Protein AF-A0A935JV29-F1 (afdb_monomer)

Foldseek 3Di:
DPLVVLLVVQLVQQLVVLVVLLVLCVVPVVVSCLVQLADPVVSVVSVPDDPVNSSVRSSDSDRPHDDPDDPVLVVVVVVPPPDDPVVNVVVVSVVSVPDPRDDDD

Nearest PDB structures (foldseek):
  8j56-assembly1_B  TM=8.751E-01  e=5.299E-08  Cupriavidus necator
  8j56-assembly1_E  TM=8.722E-01  e=2.563E-07  Cupriavidus necator
  8j56-assembly1_D  TM=9.661E-01  e=1.179E-05  Cupriavidus necator
  2avu-assembly1_D  TM=8.498E-01  e=3.416E-06  Escherichia coli
  1g8e-assembly1_A  TM=7.313E-01  e=9.898E-07  Escherichia coli

Sequence (105 aa):
METAQLIEEIRDINLSYMLLAQQLLREDKISAMYRLGINEDVANIIEKLSSSQLLRMADTNILLCRFRFDNNLIAEMLSNHNKDRALSQSHASIIISSLPAETIT

pLDDT: mean 81.86, std 16.45, range [45.53, 96.94]

Mean predicted aligned error: 11.46 Å

Solvent-accessible surface area (backbone atoms only — not comparable to full-atom values): 6269 Å² total; per-residue (Å²): 132,56,73,68,57,53,41,51,53,36,21,53,50,29,39,54,50,53,53,49,52,34,52,38,39,73,75,39,48,71,63,27,29,63,75,72,63,48,50,70,69,57,48,59,50,55,62,69,56,49,74,71,53,46,52,59,63,12,69,35,87,60,73,79,75,73,84,85,68,50,74,68,56,52,51,50,61,64,70,45,75,85,61,60,72,71,57,55,54,52,51,52,57,52,52,66,71,66,54,77,77,78,75,87,126

Radius of gyration: 16.28 Å; Cα contacts (8 Å, |Δi|>4): 65; chains: 1; bounding box: 36×36×35 Å

Structure (mmCIF, N/CA/C/O backbone):
data_AF-A0A935JV29-F1
#
_entry.id   AF-A0A935JV29-F1
#
loop_
_atom_site.group_PDB
_atom_site.id
_atom_site.type_symbol
_atom_site.label_atom_id
_atom_site.label_alt_id
_atom_site.label_comp_id
_atom_site.label_asym_id
_atom_site.label_entity_id
_atom_site.label_seq_id
_atom_site.pdbx_PDB_ins_code
_atom_site.Cartn_x
_atom_site.Cartn_y
_atom_site.Cartn_z
_atom_site.occupancy
_atom_site.B_iso_or_equiv
_atom_site.auth_seq_id
_atom_site.auth_comp_id
_atom_site.auth_asym_id
_atom_site.auth_atom_id
_atom_site.pdbx_PDB_model_num
ATOM 1 N N . MET A 1 1 ? -9.540 -19.269 15.800 1.00 60.31 1 MET A N 1
ATOM 2 C CA . MET A 1 1 ? -9.745 -17.810 15.760 1.00 60.31 1 MET A CA 1
ATOM 3 C C . MET A 1 1 ? -11.228 -17.553 15.705 1.00 60.31 1 MET A C 1
ATOM 5 O O . MET A 1 1 ? -11.918 -18.211 14.933 1.00 60.31 1 MET A O 1
ATOM 9 N N . GLU A 1 2 ? -11.716 -16.670 16.564 1.00 84.88 2 GLU A N 1
ATOM 10 C CA . GLU A 1 2 ? -13.101 -16.210 16.519 1.00 84.88 2 GLU A CA 1
ATOM 11 C C . GLU A 1 2 ? -13.294 -15.324 15.279 1.00 84.88 2 GLU A C 1
ATOM 13 O O . GLU A 1 2 ? -12.385 -14.592 14.891 1.00 84.88 2 GLU A O 1
ATOM 18 N N . THR A 1 3 ? -14.452 -15.382 14.621 1.00 85.31 3 THR A N 1
ATOM 19 C CA . THR A 1 3 ? -14.701 -14.611 13.386 1.00 85.31 3 THR A CA 1
ATOM 20 C C . THR A 1 3 ? -14.547 -13.103 13.592 1.00 85.31 3 THR A C 1
ATOM 22 O O . THR A 1 3 ? -14.144 -12.402 12.671 1.00 85.31 3 THR A O 1
ATOM 25 N N . ALA A 1 4 ? -14.822 -12.610 14.804 1.00 87.50 4 ALA A N 1
ATOM 26 C CA . ALA A 1 4 ? -14.610 -11.215 15.179 1.00 87.50 4 ALA A CA 1
ATOM 27 C C . ALA A 1 4 ? -13.121 -10.824 15.179 1.00 87.50 4 ALA A C 1
ATOM 29 O O . ALA A 1 4 ? -12.776 -9.780 14.634 1.00 87.50 4 ALA A O 1
ATOM 30 N N . GLN A 1 5 ? -12.246 -11.693 15.700 1.00 91.75 5 GLN A N 1
ATOM 31 C CA . GLN A 1 5 ? -10.791 -11.478 15.708 1.00 91.75 5 GLN A CA 1
ATOM 32 C C . GLN A 1 5 ? -10.228 -11.434 14.284 1.00 91.75 5 GLN A C 1
ATOM 34 O O . GLN A 1 5 ? -9.421 -10.574 13.960 1.00 91.75 5 GLN A O 1
ATOM 39 N N . LEU A 1 6 ? -10.707 -12.315 13.398 1.00 93.75 6 LEU A N 1
ATOM 40 C CA . LEU A 1 6 ? -10.281 -12.316 11.995 1.00 93.75 6 LEU A CA 1
ATOM 41 C C . LEU A 1 6 ? -10.656 -11.009 11.276 1.00 93.75 6 LEU A C 1
ATOM 43 O O . LEU A 1 6 ? -9.876 -10.493 10.481 1.00 93.75 6 LEU A O 1
ATOM 47 N N . ILE A 1 7 ? -11.852 -10.474 11.535 1.00 93.75 7 ILE A N 1
ATOM 48 C CA . ILE A 1 7 ? -12.289 -9.202 10.942 1.00 93.75 7 ILE A CA 1
ATOM 49 C C . ILE A 1 7 ? -11.424 -8.046 11.456 1.00 93.75 7 ILE A C 1
ATOM 51 O O . ILE A 1 7 ? -11.082 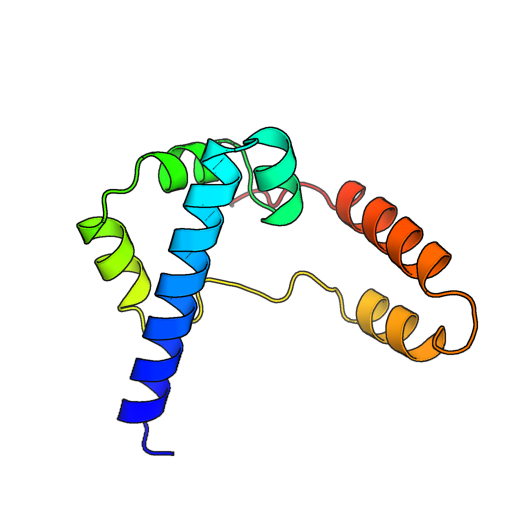-7.163 10.677 1.00 93.75 7 ILE A O 1
ATOM 55 N N . GLU A 1 8 ? -11.047 -8.054 12.734 1.00 95.00 8 GLU A N 1
ATOM 56 C CA . GLU A 1 8 ? -10.135 -7.062 13.310 1.00 95.00 8 GLU A CA 1
ATOM 57 C C . GLU A 1 8 ? -8.752 -7.105 12.640 1.00 95.00 8 GLU A C 1
ATOM 59 O O . GLU A 1 8 ? -8.272 -6.079 12.164 1.00 95.00 8 GLU A O 1
ATOM 64 N N . GLU A 1 9 ? -8.177 -8.297 12.459 1.00 95.25 9 GLU A N 1
ATOM 65 C CA . GLU A 1 9 ? -6.905 -8.464 11.741 1.00 95.25 9 GLU A CA 1
ATOM 66 C C . GLU A 1 9 ? -6.979 -7.966 10.286 1.00 95.25 9 GLU A C 1
ATOM 68 O O . GLU A 1 9 ? -6.056 -7.307 9.801 1.00 95.25 9 GLU A O 1
ATOM 73 N N . ILE A 1 10 ? -8.088 -8.230 9.581 1.00 95.62 10 ILE A N 1
ATOM 74 C CA . ILE A 1 10 ? -8.307 -7.713 8.218 1.00 95.62 10 ILE A CA 1
ATOM 75 C C . ILE A 1 10 ? -8.305 -6.180 8.216 1.00 95.62 10 ILE A C 1
ATOM 77 O O . ILE A 1 10 ? -7.689 -5.566 7.340 1.00 95.62 10 ILE A O 1
ATOM 81 N N . ARG A 1 11 ? -8.957 -5.555 9.201 1.00 95.75 11 ARG A N 1
ATOM 82 C CA . ARG A 1 11 ? -9.024 -4.093 9.322 1.00 95.75 11 ARG A CA 1
ATOM 83 C C . ARG A 1 11 ? -7.652 -3.480 9.574 1.00 95.75 11 ARG A C 1
ATOM 85 O O . ARG A 1 11 ? -7.301 -2.499 8.917 1.00 95.75 11 ARG A O 1
ATOM 92 N N . ASP A 1 12 ? -6.857 -4.085 10.449 1.00 95.94 12 ASP A N 1
ATOM 93 C CA . ASP A 1 12 ? -5.499 -3.627 10.755 1.00 95.94 12 ASP A CA 1
ATOM 94 C C . ASP A 1 12 ? -4.574 -3.719 9.536 1.00 95.94 12 ASP A C 1
ATOM 96 O O . ASP A 1 12 ? -3.821 -2.780 9.240 1.00 95.94 12 ASP A O 1
ATOM 100 N N . ILE A 1 13 ? -4.666 -4.816 8.778 1.00 96.81 13 ILE A N 1
ATOM 101 C CA . ILE A 1 13 ? -3.922 -4.994 7.525 1.00 96.81 13 ILE A CA 1
ATOM 102 C C . ILE A 1 13 ? -4.350 -3.946 6.497 1.00 96.81 13 ILE A C 1
ATOM 104 O O . ILE A 1 13 ? -3.497 -3.300 5.882 1.00 96.81 13 ILE A O 1
ATOM 108 N N . ASN A 1 14 ? -5.656 -3.740 6.325 1.00 96.94 14 ASN A N 1
ATOM 109 C CA . ASN A 1 14 ? -6.183 -2.760 5.384 1.00 96.94 14 ASN A CA 1
ATOM 110 C C . ASN A 1 14 ? -5.725 -1.337 5.727 1.00 96.94 14 ASN A C 1
ATOM 112 O O . ASN A 1 14 ? -5.295 -0.599 4.839 1.00 96.94 14 ASN A O 1
ATOM 116 N N . LEU A 1 15 ? -5.774 -0.953 7.006 1.00 96.62 15 LEU A N 1
ATOM 117 C CA . LEU A 1 15 ? -5.323 0.364 7.450 1.00 96.62 1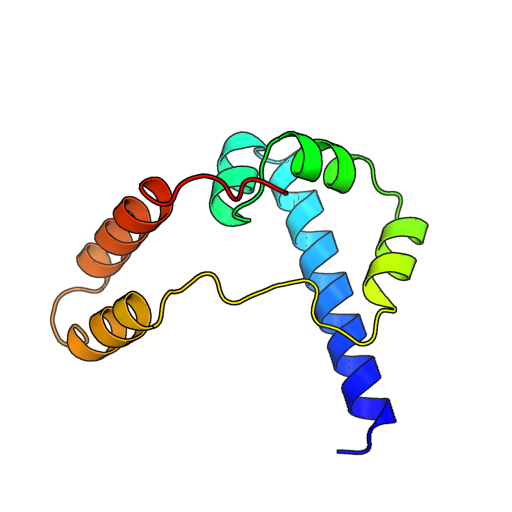5 LEU A CA 1
ATOM 118 C C . LEU A 1 15 ? -3.823 0.543 7.205 1.00 96.62 15 LEU A C 1
ATOM 120 O O . LEU A 1 15 ? -3.408 1.545 6.621 1.00 96.62 15 LEU A O 1
ATOM 124 N N . SER A 1 16 ? -3.022 -0.448 7.597 1.00 96.50 16 SER A N 1
ATOM 125 C CA . SER A 1 16 ? -1.569 -0.433 7.411 1.00 96.50 16 SER A CA 1
ATOM 126 C C . SER A 1 16 ? -1.189 -0.308 5.934 1.00 96.50 16 SER A C 1
ATOM 128 O O . SER A 1 16 ? -0.332 0.503 5.577 1.00 96.50 16 SER A O 1
ATOM 130 N N . TYR A 1 17 ? -1.870 -1.053 5.058 1.00 96.12 17 TYR A N 1
ATOM 131 C CA . TYR A 1 17 ? -1.675 -0.976 3.613 1.00 96.12 17 TYR A CA 1
ATOM 132 C C . TYR A 1 17 ? -1.998 0.417 3.063 1.00 96.12 17 TYR A C 1
ATOM 134 O O . TYR A 1 17 ? -1.203 0.987 2.317 1.00 96.12 17 TYR A O 1
ATOM 142 N N . MET A 1 18 ? -3.137 0.992 3.450 1.00 96.19 18 MET A N 1
ATOM 143 C CA . MET A 1 18 ? -3.559 2.298 2.945 1.00 96.19 18 MET A CA 1
ATOM 144 C C . MET A 1 18 ? -2.649 3.442 3.413 1.00 96.19 18 MET A C 1
ATOM 146 O O . MET A 1 18 ? -2.376 4.365 2.642 1.00 96.19 18 MET A O 1
ATOM 150 N N . LEU A 1 19 ? -2.145 3.375 4.649 1.00 96.12 19 LEU A N 1
ATOM 151 C CA . LEU A 1 19 ? -1.169 4.337 5.167 1.00 96.12 19 LEU A CA 1
ATOM 152 C C . LEU A 1 19 ? 0.153 4.264 4.393 1.00 96.12 19 LEU A C 1
ATOM 154 O O . LEU A 1 19 ? 0.681 5.298 3.982 1.00 96.12 19 LEU A O 1
ATOM 158 N N . LEU A 1 20 ? 0.649 3.051 4.129 1.00 96.62 20 LEU A N 1
ATOM 159 C CA . LEU A 1 20 ? 1.842 2.847 3.310 1.00 96.62 20 LEU A CA 1
ATOM 160 C C . LEU A 1 20 ? 1.635 3.354 1.877 1.00 96.62 20 LEU A C 1
ATOM 162 O O . LEU A 1 20 ? 2.502 4.037 1.337 1.00 96.62 20 LEU A O 1
ATOM 166 N N . ALA A 1 21 ? 0.484 3.061 1.269 1.00 96.06 21 ALA A N 1
ATOM 167 C CA . ALA A 1 21 ? 0.158 3.526 -0.075 1.00 96.06 21 ALA A CA 1
ATOM 168 C C . ALA A 1 21 ? 0.184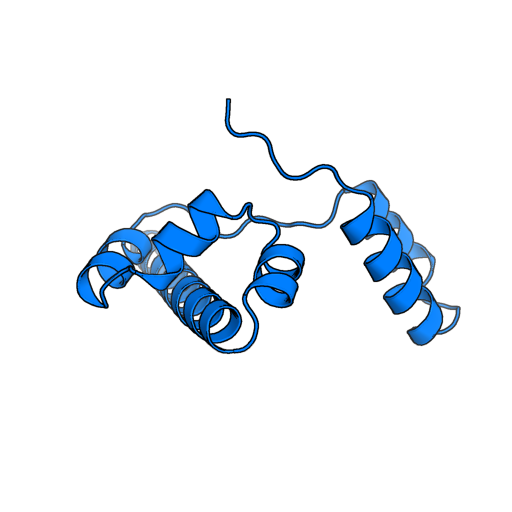 5.060 -0.163 1.00 96.06 21 ALA A C 1
ATOM 170 O O . ALA A 1 21 ? 0.805 5.606 -1.073 1.00 96.06 21 ALA A O 1
ATOM 171 N N . GLN A 1 22 ? -0.412 5.763 0.810 1.00 96.12 22 GLN A N 1
ATOM 172 C CA . GLN A 1 22 ? -0.337 7.225 0.875 1.00 96.12 22 GLN A CA 1
ATOM 173 C C . GLN A 1 22 ? 1.091 7.740 1.040 1.00 96.12 22 GLN A C 1
ATOM 175 O O . GLN A 1 22 ? 1.456 8.718 0.390 1.00 96.12 22 GLN A O 1
ATOM 180 N N . GLN A 1 23 ? 1.893 7.111 1.900 1.00 96.75 23 GLN A N 1
ATOM 181 C CA . GLN A 1 23 ? 3.278 7.525 2.098 1.00 96.75 23 GLN A CA 1
ATOM 182 C C . GLN A 1 23 ? 4.082 7.391 0.799 1.00 96.75 23 GLN A C 1
ATOM 184 O O . GLN A 1 23 ? 4.716 8.355 0.376 1.00 96.75 23 GLN A O 1
ATOM 189 N N . LEU A 1 24 ? 3.994 6.239 0.128 1.00 96.75 24 LEU A N 1
ATOM 190 C CA . LEU A 1 24 ? 4.684 6.000 -1.139 1.00 96.75 24 LEU A CA 1
ATOM 191 C C . LEU A 1 24 ? 4.280 7.023 -2.207 1.00 96.75 24 LEU A C 1
ATOM 193 O O . LEU A 1 24 ? 5.145 7.561 -2.892 1.00 96.75 24 LEU A O 1
ATOM 197 N N . LEU A 1 25 ? 2.980 7.312 -2.330 1.00 96.81 25 LEU A N 1
ATOM 198 C CA . LEU A 1 25 ? 2.463 8.273 -3.309 1.00 96.81 25 LEU A CA 1
ATOM 199 C C . LEU A 1 25 ? 2.972 9.700 -3.067 1.00 96.81 25 LEU A C 1
ATOM 201 O O . LEU A 1 25 ? 3.234 10.412 -4.032 1.00 96.81 25 LEU A O 1
ATOM 205 N N . ARG A 1 26 ? 3.143 10.101 -1.799 1.00 95.50 26 ARG A N 1
ATOM 206 C CA . ARG A 1 26 ? 3.701 11.413 -1.431 1.00 95.50 26 ARG A CA 1
ATOM 207 C C . ARG A 1 26 ? 5.208 11.512 -1.664 1.00 95.50 26 ARG A C 1
ATOM 209 O O . ARG A 1 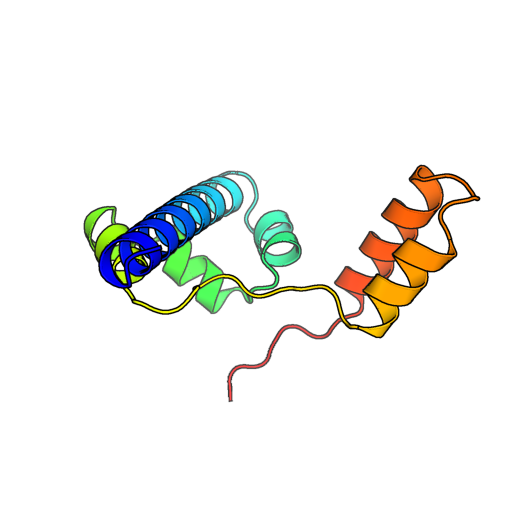26 ? 5.699 12.609 -1.907 1.00 95.50 26 ARG A O 1
ATOM 216 N N . GLU A 1 27 ? 5.935 10.403 -1.543 1.00 96.75 27 GLU A N 1
ATOM 217 C CA . GLU A 1 27 ? 7.385 10.361 -1.771 1.00 96.75 27 GLU A CA 1
ATOM 218 C C . GLU A 1 27 ? 7.728 10.364 -3.267 1.00 96.75 27 GLU A C 1
ATOM 220 O O . GLU A 1 27 ? 8.493 11.209 -3.727 1.00 96.75 27 GLU A O 1
ATOM 225 N N . ASP A 1 28 ? 7.156 9.432 -4.031 1.00 96.69 28 ASP A N 1
ATOM 226 C CA . ASP A 1 28 ? 7.322 9.334 -5.482 1.00 96.69 28 ASP A CA 1
ATOM 227 C C . ASP A 1 28 ? 6.098 8.648 -6.089 1.00 96.69 28 ASP A C 1
ATOM 229 O O . ASP A 1 28 ? 5.992 7.418 -6.124 1.00 96.69 28 ASP A O 1
ATOM 233 N N . LYS A 1 29 ? 5.178 9.461 -6.609 1.00 94.69 29 LYS A N 1
ATOM 234 C CA . LYS A 1 29 ? 3.926 8.997 -7.210 1.00 94.69 29 LYS A CA 1
ATOM 235 C C . LYS A 1 29 ? 4.143 7.989 -8.341 1.00 94.69 29 LYS A C 1
ATOM 237 O O . LYS A 1 29 ? 3.413 7.003 -8.414 1.00 94.69 29 LYS A O 1
ATOM 242 N N . ILE A 1 30 ? 5.138 8.201 -9.205 1.00 93.94 30 ILE A N 1
ATOM 243 C CA . ILE A 1 30 ? 5.368 7.348 -10.381 1.00 93.94 30 ILE A CA 1
ATOM 244 C C . ILE A 1 30 ? 5.872 5.977 -9.927 1.00 93.94 30 ILE A C 1
ATOM 246 O O . ILE A 1 30 ? 5.329 4.943 -10.324 1.00 93.94 30 ILE A O 1
ATOM 250 N N . SER A 1 31 ? 6.874 5.955 -9.044 1.00 93.50 31 SER A N 1
ATOM 251 C CA . SER A 1 31 ? 7.387 4.700 -8.487 1.00 93.50 31 SER A CA 1
ATOM 252 C C . SER A 1 31 ? 6.335 3.983 -7.634 1.00 93.50 31 SER A C 1
ATOM 254 O O . SER A 1 31 ? 6.205 2.758 -7.694 1.00 93.50 31 SER A O 1
ATOM 256 N N . ALA A 1 32 ? 5.538 4.732 -6.872 1.00 95.50 32 ALA A N 1
ATOM 257 C CA . ALA A 1 32 ? 4.461 4.196 -6.052 1.00 95.50 32 ALA A CA 1
ATOM 258 C C . ALA A 1 32 ? 3.366 3.535 -6.890 1.00 95.50 32 ALA A C 1
ATOM 260 O O . ALA A 1 32 ? 2.982 2.413 -6.575 1.00 95.50 32 ALA A O 1
ATOM 261 N N . MET A 1 33 ? 2.912 4.166 -7.977 1.00 94.06 33 MET A N 1
ATOM 262 C CA . MET A 1 33 ? 1.934 3.576 -8.901 1.00 94.06 33 MET A CA 1
ATOM 263 C C . MET A 1 33 ? 2.398 2.213 -9.416 1.00 94.06 33 MET A C 1
ATOM 265 O O . MET A 1 33 ? 1.637 1.246 -9.407 1.00 94.06 33 MET A O 1
ATOM 269 N N . TYR A 1 34 ? 3.677 2.109 -9.781 1.00 90.12 34 TYR A N 1
ATOM 270 C CA . TYR A 1 34 ? 4.278 0.859 -10.226 1.00 90.12 34 TYR A CA 1
ATOM 271 C C . TYR A 1 34 ? 4.314 -0.217 -9.127 1.00 90.12 34 TYR A C 1
ATOM 273 O O . TYR A 1 34 ? 3.905 -1.361 -9.351 1.00 90.12 34 TYR A O 1
ATOM 281 N N . ARG A 1 35 ? 4.773 0.152 -7.923 1.00 90.12 35 ARG A N 1
ATOM 282 C CA . ARG A 1 35 ? 4.878 -0.754 -6.764 1.00 90.12 35 ARG A CA 1
ATOM 283 C C . ARG A 1 35 ? 3.508 -1.248 -6.302 1.00 90.12 35 ARG A C 1
ATOM 285 O O . ARG A 1 35 ? 3.329 -2.444 -6.086 1.00 90.12 35 ARG A O 1
ATOM 292 N N . LEU A 1 36 ? 2.548 -0.333 -6.193 1.00 91.94 36 LEU A N 1
ATOM 293 C CA . LEU A 1 36 ? 1.172 -0.606 -5.783 1.00 91.94 36 LEU A CA 1
ATOM 294 C C . LEU A 1 36 ? 0.367 -1.304 -6.890 1.00 91.94 36 LEU A C 1
ATOM 296 O O . LEU A 1 36 ? -0.611 -1.980 -6.591 1.00 91.94 36 LEU A O 1
ATOM 300 N N . GLY A 1 37 ? 0.785 -1.185 -8.154 1.00 91.62 37 GLY A N 1
ATOM 301 C CA . GLY A 1 37 ? 0.072 -1.758 -9.295 1.00 91.62 37 GLY A CA 1
ATOM 302 C C . GLY A 1 37 ? -1.238 -1.039 -9.604 1.00 91.62 37 GLY A C 1
ATOM 303 O O . GLY A 1 37 ? -2.212 -1.691 -9.959 1.00 91.62 37 GLY A O 1
ATOM 304 N N . ILE A 1 38 ? -1.271 0.284 -9.441 1.00 92.69 38 ILE A N 1
ATOM 305 C CA . ILE A 1 38 ? -2.470 1.114 -9.623 1.00 92.69 38 ILE A CA 1
ATOM 306 C C . ILE A 1 38 ? -2.259 2.150 -10.728 1.00 92.69 38 ILE A C 1
ATOM 308 O O . ILE A 1 38 ? -1.134 2.574 -10.997 1.00 92.69 38 ILE A O 1
ATOM 312 N N . ASN A 1 39 ? -3.352 2.578 -11.356 1.00 94.56 39 ASN A N 1
ATOM 313 C CA . ASN A 1 39 ? -3.333 3.657 -12.340 1.00 94.56 39 ASN A CA 1
ATOM 314 C C . ASN A 1 39 ? -3.321 5.048 -11.671 1.00 94.56 39 ASN A C 1
ATOM 316 O O . ASN A 1 39 ? -3.423 5.179 -10.447 1.00 94.56 39 ASN A O 1
ATOM 320 N N . GLU A 1 40 ? -3.174 6.096 -12.485 1.00 95.12 40 GLU A N 1
ATOM 321 C CA . GLU A 1 40 ? -3.062 7.468 -11.985 1.00 95.12 40 GLU A CA 1
ATOM 322 C C . GLU A 1 40 ? -4.342 7.955 -11.290 1.00 95.12 40 GLU A C 1
ATOM 324 O O . GLU A 1 40 ? -4.263 8.661 -10.283 1.00 95.12 40 GLU A O 1
ATOM 329 N N . ASP A 1 41 ? -5.515 7.559 -11.780 1.00 96.00 41 ASP A N 1
ATOM 330 C CA . ASP A 1 41 ? -6.796 7.961 -11.198 1.00 96.00 41 ASP A CA 1
ATOM 331 C C . ASP A 1 41 ? -6.942 7.437 -9.767 1.00 96.00 41 ASP A C 1
ATOM 333 O O . ASP A 1 41 ? -7.262 8.192 -8.846 1.00 96.00 41 ASP A O 1
ATOM 337 N N . VAL A 1 42 ? -6.621 6.159 -9.552 1.00 94.38 42 VAL A N 1
ATOM 338 C CA . VAL A 1 42 ? -6.633 5.538 -8.222 1.00 94.38 42 VAL A CA 1
ATOM 339 C C . VAL A 1 42 ? -5.566 6.165 -7.325 1.00 94.38 42 VAL A C 1
ATOM 341 O O . VAL A 1 42 ? -5.851 6.473 -6.167 1.00 94.38 42 VAL A O 1
ATOM 344 N N . ALA A 1 43 ? -4.366 6.424 -7.849 1.00 96.44 43 ALA A N 1
ATOM 345 C CA . ALA A 1 43 ? -3.308 7.111 -7.112 1.00 96.44 43 ALA A CA 1
ATOM 346 C C . ALA A 1 43 ? -3.755 8.500 -6.620 1.00 96.44 43 ALA A C 1
ATOM 348 O O . ALA A 1 43 ? -3.599 8.818 -5.441 1.00 96.44 43 ALA A O 1
ATOM 349 N N . ASN A 1 44 ? -4.389 9.290 -7.491 1.00 96.12 44 ASN A N 1
ATOM 350 C CA . ASN A 1 44 ? -4.932 10.611 -7.162 1.00 96.12 44 ASN A CA 1
ATOM 351 C C . ASN A 1 44 ? -6.020 10.554 -6.083 1.00 96.12 44 ASN A C 1
ATOM 353 O O . ASN A 1 44 ? -6.129 11.472 -5.267 1.00 96.12 44 ASN A O 1
ATOM 357 N N . ILE A 1 45 ? -6.852 9.510 -6.095 1.00 95.50 45 ILE A N 1
ATOM 358 C CA . ILE A 1 45 ? -7.876 9.301 -5.068 1.00 95.50 45 ILE A CA 1
ATOM 359 C C . ILE A 1 45 ? -7.196 8.999 -3.735 1.00 95.50 45 ILE A C 1
ATOM 361 O O . ILE A 1 45 ? -7.447 9.713 -2.767 1.00 95.50 45 ILE A O 1
ATOM 365 N N . ILE A 1 46 ? -6.316 7.992 -3.693 1.00 94.94 46 ILE A N 1
ATOM 366 C CA . ILE A 1 46 ? -5.659 7.533 -2.460 1.00 94.94 46 ILE A CA 1
ATOM 367 C C . ILE A 1 46 ? -4.865 8.665 -1.807 1.00 94.94 46 ILE A C 1
ATOM 369 O O . ILE A 1 46 ? -4.966 8.859 -0.596 1.00 94.94 46 ILE A O 1
ATOM 373 N N . GLU A 1 47 ? -4.128 9.448 -2.594 1.00 95.12 47 GLU A N 1
ATOM 374 C CA . GLU A 1 47 ? -3.335 10.583 -2.111 1.00 95.12 47 GLU A CA 1
ATOM 375 C C . GLU A 1 47 ? -4.188 11.639 -1.382 1.00 95.12 47 GLU A C 1
ATOM 377 O O . GLU A 1 47 ? -3.744 12.221 -0.391 1.00 95.12 47 GLU A O 1
ATOM 382 N N . LYS A 1 48 ? -5.432 11.851 -1.834 1.00 95.06 48 LYS A N 1
ATOM 383 C CA . LYS A 1 48 ? -6.360 12.862 -1.302 1.00 95.06 48 LYS A CA 1
ATOM 384 C C . LYS A 1 48 ? -7.248 12.363 -0.161 1.00 95.06 48 LYS A C 1
ATOM 386 O O . LYS A 1 48 ? -7.992 13.167 0.404 1.00 95.06 48 LYS A O 1
ATOM 391 N N . LEU A 1 49 ? -7.207 11.072 0.178 1.00 95.44 49 LEU A N 1
ATOM 392 C CA . LEU A 1 49 ? -8.039 10.530 1.254 1.00 95.44 49 LEU A CA 1
ATOM 393 C C . LE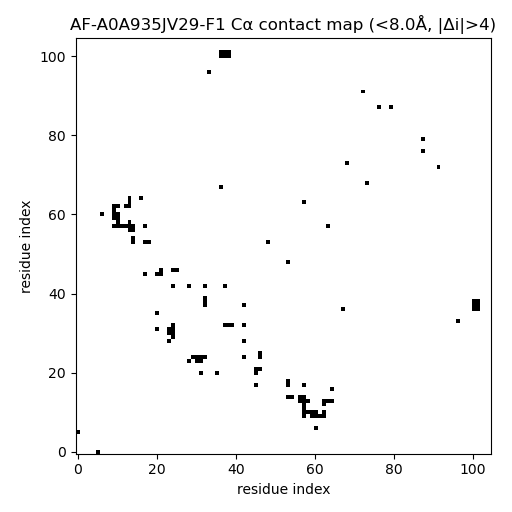U A 1 49 ? -7.658 11.141 2.608 1.00 95.44 49 LEU A C 1
ATOM 395 O O . LEU A 1 49 ? -6.488 11.187 2.992 1.00 95.44 49 LEU A O 1
ATOM 399 N N . SER A 1 50 ? -8.665 11.567 3.366 1.00 95.69 50 SER A N 1
ATOM 400 C CA . SER A 1 50 ? -8.484 11.960 4.761 1.00 95.69 50 SER A CA 1
ATOM 401 C C . SER A 1 50 ? -8.293 10.735 5.661 1.00 95.69 50 SER A C 1
ATOM 403 O O . SER A 1 50 ? -8.717 9.626 5.330 1.00 95.69 50 SER A O 1
ATOM 405 N N . SER A 1 51 ? -7.755 10.937 6.867 1.00 93.12 51 SER A N 1
ATOM 406 C CA . SER A 1 51 ? -7.613 9.862 7.860 1.00 93.12 51 SER A CA 1
ATOM 407 C C . SER A 1 51 ? -8.945 9.179 8.199 1.00 93.12 51 SER A C 1
ATOM 409 O O . SER A 1 51 ? -8.988 7.969 8.401 1.00 93.12 51 SER A O 1
ATOM 411 N N . SER A 1 52 ? -10.053 9.929 8.218 1.00 95.00 52 SER A N 1
ATOM 412 C CA . SER A 1 52 ? -11.387 9.363 8.455 1.00 95.00 52 SER A CA 1
ATOM 413 C C . SER A 1 52 ? -11.882 8.506 7.287 1.00 95.00 52 SER A C 1
ATOM 415 O O . SER A 1 52 ? -12.551 7.498 7.508 1.00 95.00 52 SER A O 1
ATOM 417 N N . GLN A 1 53 ? -11.538 8.864 6.047 1.00 95.31 53 GLN A N 1
ATOM 418 C CA . GLN A 1 53 ? -11.862 8.055 4.873 1.00 95.31 53 GLN A CA 1
ATOM 419 C C . GLN A 1 53 ? -11.002 6.788 4.804 1.00 95.31 53 GLN A C 1
ATOM 421 O O . GLN A 1 53 ? -11.531 5.731 4.468 1.00 95.31 53 GLN A O 1
ATOM 426 N N . LEU A 1 54 ? -9.722 6.865 5.188 1.00 93.94 54 LEU A N 1
ATOM 427 C CA . LEU A 1 54 ? -8.852 5.692 5.309 1.00 93.94 54 LEU A CA 1
ATOM 428 C C . LEU A 1 54 ? -9.402 4.678 6.312 1.00 93.94 54 LEU A C 1
ATOM 430 O O . LEU A 1 54 ? -9.536 3.505 5.976 1.00 93.94 54 LEU A O 1
ATOM 434 N N . LEU A 1 55 ? -9.779 5.138 7.510 1.00 93.62 55 LEU A N 1
ATOM 435 C CA . LEU A 1 55 ? -10.396 4.288 8.533 1.00 93.62 55 LEU A CA 1
ATOM 436 C C . LEU A 1 55 ? -11.673 3.623 8.013 1.00 93.62 55 LEU A C 1
ATOM 438 O O . LEU A 1 55 ? -11.874 2.431 8.213 1.00 93.62 55 LEU A O 1
ATOM 442 N N . ARG A 1 56 ? -12.507 4.368 7.282 1.00 94.31 56 ARG A N 1
ATOM 443 C CA . ARG A 1 56 ? -13.732 3.824 6.686 1.00 94.31 56 ARG A CA 1
ATOM 444 C C . ARG A 1 56 ? -13.457 2.759 5.621 1.00 94.31 56 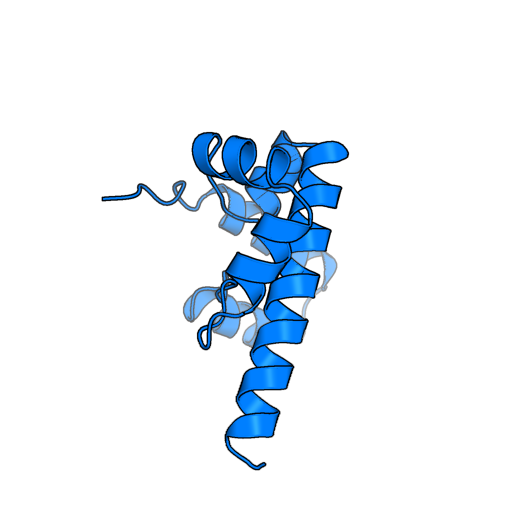ARG A C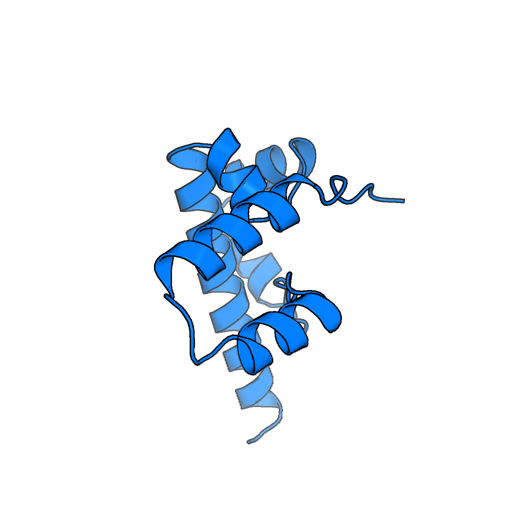 1
ATOM 446 O O . ARG A 1 56 ? -14.213 1.798 5.534 1.00 94.31 56 ARG A O 1
ATOM 453 N N . MET A 1 57 ? -12.416 2.921 4.806 1.00 92.62 57 MET A N 1
ATOM 454 C CA . MET A 1 57 ? -12.009 1.887 3.846 1.00 92.62 57 MET A CA 1
ATOM 455 C C . MET A 1 57 ? -11.439 0.658 4.557 1.00 92.62 57 MET A C 1
ATOM 457 O O . MET A 1 57 ? -11.736 -0.473 4.170 1.00 92.62 57 MET A O 1
ATOM 461 N N . ALA A 1 58 ? -10.658 0.875 5.615 1.00 94.38 58 ALA A N 1
ATOM 462 C CA . ALA A 1 58 ? -10.069 -0.197 6.398 1.00 94.38 58 ALA A CA 1
ATOM 463 C C . ALA A 1 58 ? -11.113 -1.048 7.129 1.00 94.38 58 ALA A C 1
ATOM 465 O O . ALA A 1 58 ? -10.916 -2.250 7.240 1.00 94.38 58 ALA A O 1
ATOM 466 N N . ASP A 1 59 ? -12.243 -0.457 7.534 1.00 94.06 59 ASP A N 1
ATOM 467 C CA . ASP A 1 59 ? -13.322 -1.121 8.284 1.00 94.06 59 ASP A CA 1
ATOM 468 C C . ASP A 1 59 ? -14.027 -2.270 7.526 1.00 94.06 59 ASP A C 1
ATOM 470 O O . ASP A 1 59 ? -14.820 -3.023 8.105 1.00 94.06 59 ASP A O 1
ATOM 474 N N . THR A 1 60 ? -13.733 -2.421 6.231 1.00 91.94 60 THR A N 1
ATOM 475 C CA . THR A 1 60 ? -14.260 -3.491 5.379 1.00 91.94 60 THR A CA 1
ATOM 476 C C . THR A 1 60 ? -13.789 -4.877 5.832 1.00 91.94 60 THR A C 1
ATOM 478 O O . THR A 1 60 ? -12.668 -5.066 6.293 1.00 91.94 60 THR A O 1
ATOM 481 N N . ASN A 1 61 ? -14.652 -5.884 5.673 1.00 91.75 61 ASN A N 1
ATOM 482 C CA . ASN A 1 61 ? -14.361 -7.283 6.012 1.00 91.75 61 ASN A CA 1
ATOM 483 C C . ASN A 1 61 ? -13.681 -8.060 4.866 1.00 91.75 61 ASN A C 1
ATOM 485 O O . ASN A 1 61 ? -13.683 -9.291 4.864 1.00 91.75 61 ASN A O 1
ATOM 489 N N . ILE A 1 62 ? -13.141 -7.348 3.877 1.00 92.00 62 ILE A N 1
ATOM 490 C CA . ILE A 1 62 ? -12.438 -7.894 2.714 1.00 92.00 62 ILE A CA 1
ATOM 491 C C . ILE A 1 62 ? -11.063 -7.230 2.664 1.00 92.00 62 ILE A C 1
ATOM 493 O O . ILE A 1 62 ? -10.938 -6.037 2.937 1.00 92.00 62 ILE A O 1
ATOM 497 N N . LEU A 1 63 ? -10.030 -7.993 2.307 1.00 93.75 63 LEU A N 1
ATOM 498 C CA . LEU A 1 63 ? -8.696 -7.439 2.090 1.00 93.75 63 LEU A CA 1
ATOM 499 C C . LEU A 1 63 ? -8.698 -6.495 0.881 1.00 93.75 63 LEU A C 1
ATOM 501 O O . LEU A 1 63 ? -9.095 -6.879 -0.220 1.00 93.75 63 LEU A O 1
ATOM 505 N N . LEU A 1 64 ? -8.222 -5.268 1.089 1.00 91.44 64 LEU A N 1
ATOM 506 C CA . LEU A 1 64 ? -8.070 -4.268 0.030 1.00 91.44 64 LEU A CA 1
ATOM 507 C C . LEU A 1 64 ? -6.861 -4.563 -0.865 1.00 91.44 64 LEU A C 1
ATOM 509 O O . LEU A 1 64 ? -6.859 -4.218 -2.046 1.00 91.44 64 LEU A O 1
ATOM 513 N N . CYS A 1 65 ? -5.825 -5.193 -0.309 1.00 90.19 65 CYS A N 1
ATOM 514 C CA . CYS A 1 65 ? -4.637 -5.599 -1.046 1.00 90.19 65 CYS A CA 1
ATOM 515 C C . CYS A 1 65 ? -4.797 -7.020 -1.606 1.00 90.19 65 CYS A C 1
ATOM 517 O O . CYS A 1 65 ? -5.314 -7.923 -0.949 1.00 90.19 65 CYS A O 1
ATOM 519 N N . ARG A 1 66 ? -4.332 -7.223 -2.842 1.00 84.06 66 ARG A N 1
ATOM 520 C CA . ARG A 1 66 ? -4.325 -8.530 -3.512 1.00 84.06 66 ARG A CA 1
ATOM 521 C C . ARG A 1 66 ? -2.898 -8.983 -3.782 1.00 84.06 66 ARG A C 1
ATOM 523 O O . ARG A 1 66 ? -1.981 -8.170 -3.897 1.00 84.06 66 ARG A O 1
ATOM 530 N N . PHE A 1 67 ? -2.720 -10.292 -3.925 1.00 81.75 67 PHE A N 1
ATOM 531 C CA . PHE A 1 67 ? -1.457 -10.850 -4.391 1.00 81.75 67 PHE A CA 1
ATOM 532 C C . PHE A 1 67 ? -1.187 -10.386 -5.824 1.00 81.75 67 PHE A C 1
ATOM 534 O O . PHE A 1 67 ? -1.960 -10.679 -6.729 1.00 81.75 67 PHE A O 1
ATOM 541 N N . ARG A 1 68 ? -0.081 -9.659 -6.024 1.00 78.12 68 ARG A N 1
ATOM 542 C CA . ARG A 1 68 ? 0.366 -9.223 -7.359 1.00 78.12 68 ARG A CA 1
ATOM 543 C C . ARG A 1 68 ? 1.151 -10.285 -8.130 1.00 78.12 68 ARG A C 1
ATOM 545 O O . ARG A 1 68 ? 1.441 -10.078 -9.302 1.00 78.12 68 ARG A O 1
ATOM 552 N N . PHE A 1 69 ? 1.536 -11.382 -7.483 1.00 73.00 69 PHE A N 1
ATOM 553 C CA . PHE A 1 69 ? 2.277 -12.453 -8.138 1.00 73.00 69 PHE A CA 1
ATOM 554 C C . PHE A 1 69 ? 1.308 -13.423 -8.809 1.00 73.00 69 PHE A C 1
ATOM 556 O O . PHE A 1 69 ? 0.454 -14.000 -8.138 1.00 73.00 69 PHE A O 1
ATOM 563 N N . ASP A 1 70 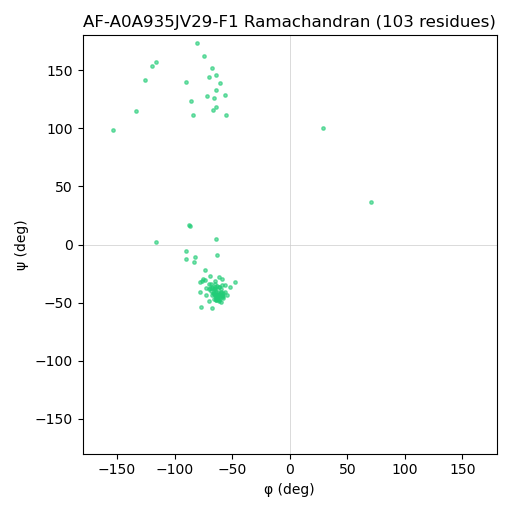? 1.478 -13.632 -10.112 1.00 69.44 70 ASP A N 1
ATOM 564 C CA . ASP A 1 70 ? 0.795 -14.708 -10.826 1.00 69.44 70 ASP A CA 1
ATOM 565 C C . ASP A 1 70 ? 1.308 -16.080 -10.374 1.00 69.44 70 ASP A C 1
ATOM 567 O O . ASP A 1 70 ? 2.481 -16.234 -10.022 1.00 69.44 70 ASP A O 1
ATOM 571 N N . ASN A 1 71 ? 0.456 -17.108 -10.457 1.00 61.59 71 ASN A N 1
ATOM 572 C CA . ASN A 1 71 ? 0.810 -18.484 -10.077 1.00 61.59 71 ASN A CA 1
ATOM 573 C C . ASN A 1 71 ? 2.101 -18.976 -10.759 1.00 61.59 71 ASN A C 1
ATOM 575 O O . ASN A 1 71 ? 2.913 -19.660 -10.135 1.00 61.59 71 ASN A O 1
ATOM 579 N N . ASN A 1 72 ? 2.322 -18.580 -12.016 1.00 66.69 72 ASN A N 1
ATOM 580 C CA . ASN A 1 72 ? 3.527 -18.926 -12.772 1.00 66.69 72 ASN A CA 1
ATOM 581 C C . ASN A 1 72 ? 4.781 -18.225 -12.223 1.00 66.69 72 ASN A C 1
ATOM 583 O O . ASN A 1 72 ? 5.835 -18.849 -12.137 1.00 66.69 72 ASN A O 1
ATOM 587 N N . LEU A 1 73 ? 4.658 -16.968 -11.783 1.00 68.06 73 LEU A N 1
ATOM 588 C CA . LEU A 1 73 ? 5.755 -16.195 -11.196 1.00 68.06 73 LEU A CA 1
ATOM 589 C C . LEU A 1 73 ? 6.147 -16.747 -9.817 1.00 68.06 73 LEU A C 1
ATOM 591 O O . LEU A 1 73 ? 7.329 -16.839 -9.492 1.00 68.06 73 LEU A O 1
ATOM 595 N N . ILE A 1 74 ? 5.161 -17.175 -9.020 1.00 71.62 74 ILE A N 1
ATOM 596 C CA . ILE A 1 74 ? 5.397 -17.837 -7.728 1.00 71.62 74 ILE A CA 1
ATOM 597 C C . ILE A 1 74 ? 6.134 -19.163 -7.939 1.00 71.62 74 ILE A C 1
ATOM 599 O O . ILE A 1 74 ? 7.131 -19.426 -7.264 1.00 71.62 74 ILE A O 1
ATOM 603 N N . ALA A 1 75 ? 5.677 -19.984 -8.891 1.00 68.62 75 ALA A N 1
ATOM 604 C CA . ALA A 1 75 ? 6.318 -21.254 -9.217 1.00 68.62 75 ALA A CA 1
ATOM 605 C C . ALA A 1 75 ? 7.772 -21.058 -9.679 1.00 68.62 75 ALA A C 1
ATOM 607 O O . ALA A 1 75 ? 8.656 -21.777 -9.218 1.00 68.62 75 ALA A O 1
ATOM 608 N N . GLU A 1 76 ? 8.034 -20.046 -10.509 1.00 70.00 76 GLU A N 1
ATOM 609 C CA . GLU A 1 76 ? 9.376 -19.712 -10.994 1.00 70.00 76 GLU A CA 1
ATOM 610 C C . GLU A 1 76 ? 10.308 -19.206 -9.876 1.00 70.00 76 GLU A C 1
ATOM 612 O O . GLU A 1 76 ? 11.470 -19.613 -9.784 1.00 70.00 76 GLU A O 1
ATOM 617 N N . MET A 1 77 ? 9.808 -18.360 -8.967 1.00 67.19 77 MET A N 1
ATOM 618 C CA . MET A 1 77 ? 10.583 -17.883 -7.813 1.00 67.19 77 MET A CA 1
ATOM 619 C C . MET A 1 77 ? 10.935 -19.010 -6.832 1.00 67.19 77 MET A C 1
ATOM 621 O O . MET A 1 77 ? 12.011 -18.990 -6.228 1.00 67.19 77 MET A O 1
ATOM 625 N N . LEU A 1 78 ? 10.044 -19.992 -6.674 1.00 72.62 78 LEU A N 1
ATOM 626 C CA . LEU A 1 78 ? 10.273 -21.166 -5.833 1.00 72.62 78 LEU A CA 1
ATOM 627 C C . LEU A 1 78 ? 11.176 -22.205 -6.521 1.00 72.62 78 LEU A C 1
ATOM 629 O O . LEU A 1 78 ? 11.969 -22.853 -5.838 1.00 72.62 78 LEU A O 1
ATOM 633 N N . SER A 1 79 ? 11.124 -22.341 -7.853 1.00 67.88 79 SER A N 1
ATOM 634 C CA . SER A 1 79 ? 11.979 -23.272 -8.606 1.00 67.88 79 SER A CA 1
ATOM 635 C C . SER A 1 79 ? 13.418 -22.775 -8.771 1.00 67.88 79 SER A C 1
ATOM 637 O O . SER A 1 79 ? 14.349 -23.579 -8.786 1.00 67.88 79 SER A O 1
ATOM 639 N N . ASN A 1 80 ? 13.631 -21.457 -8.852 1.00 55.59 80 ASN A N 1
ATOM 640 C CA . ASN A 1 80 ? 14.950 -20.847 -9.064 1.00 55.59 80 ASN A CA 1
ATOM 641 C C . ASN A 1 80 ? 15.744 -20.593 -7.768 1.00 55.59 80 ASN A C 1
ATOM 643 O O . ASN A 1 80 ? 16.741 -19.871 -7.784 1.00 55.59 80 ASN A O 1
ATOM 647 N N . HIS A 1 81 ? 15.367 -21.218 -6.647 1.00 52.56 81 HIS A N 1
ATOM 648 C CA . HIS A 1 81 ? 15.970 -20.991 -5.323 1.00 52.56 81 HIS A CA 1
ATOM 649 C C . HIS A 1 81 ? 17.464 -21.377 -5.189 1.00 52.56 81 HIS A C 1
ATOM 651 O O . HIS A 1 81 ? 18.022 -21.265 -4.102 1.00 52.56 81 HIS A O 1
ATOM 657 N N . ASN A 1 82 ? 18.129 -21.794 -6.275 1.00 51.00 82 ASN A N 1
ATOM 658 C CA . ASN A 1 82 ? 19.546 -22.175 -6.307 1.00 51.00 82 ASN A CA 1
ATOM 659 C C . ASN A 1 82 ? 20.447 -21.290 -7.189 1.00 51.00 82 ASN A C 1
ATOM 661 O O . ASN A 1 82 ? 21.640 -21.577 -7.287 1.00 51.00 82 ASN A O 1
ATOM 665 N N . LYS A 1 83 ? 19.940 -20.230 -7.835 1.00 48.75 83 LYS A N 1
ATOM 666 C CA . LYS A 1 83 ? 20.793 -19.296 -8.593 1.00 48.75 83 LYS A CA 1
ATOM 667 C C . LYS A 1 83 ? 20.446 -17.844 -8.270 1.00 48.75 83 LYS A C 1
ATOM 669 O O . LYS A 1 83 ? 19.336 -17.399 -8.521 1.00 48.75 83 LYS A O 1
ATOM 674 N N . ASP A 1 84 ? 21.415 -17.162 -7.661 1.00 55.62 84 ASP A N 1
ATOM 675 C CA . ASP A 1 84 ? 21.530 -15.719 -7.408 1.00 55.62 84 ASP A CA 1
ATOM 676 C C . ASP A 1 84 ? 20.228 -14.909 -7.255 1.00 55.62 84 ASP A C 1
ATOM 678 O O . ASP A 1 84 ? 19.632 -14.423 -8.217 1.00 55.62 84 ASP A O 1
ATOM 682 N N . ARG A 1 85 ? 19.864 -14.624 -5.994 1.00 55.91 85 ARG A N 1
ATOM 683 C CA . ARG A 1 85 ? 18.746 -13.738 -5.598 1.00 55.91 85 ARG A CA 1
ATOM 684 C C . ARG A 1 85 ? 18.716 -12.388 -6.329 1.00 55.91 85 ARG A C 1
ATOM 686 O O . ARG A 1 85 ? 17.630 -11.857 -6.552 1.00 55.91 85 ARG A O 1
ATOM 693 N N . ALA A 1 86 ? 19.875 -11.831 -6.687 1.00 57.56 86 ALA A N 1
ATOM 694 C CA . ALA A 1 86 ? 19.976 -10.546 -7.382 1.00 57.56 86 ALA A CA 1
ATOM 695 C C . ALA A 1 86 ? 19.440 -10.602 -8.829 1.00 57.56 86 ALA A C 1
ATOM 697 O O . ALA A 1 86 ? 18.823 -9.644 -9.302 1.00 57.56 86 ALA A O 1
ATOM 698 N N . LEU A 1 87 ? 19.607 -11.741 -9.512 1.00 58.50 87 LEU A N 1
ATOM 699 C CA . LEU A 1 87 ? 19.061 -11.956 -10.853 1.00 58.50 87 LEU A CA 1
ATOM 700 C C . LEU A 1 87 ? 17.540 -12.137 -10.787 1.00 58.50 87 LEU A C 1
ATOM 702 O O . LEU A 1 87 ? 16.815 -11.482 -11.535 1.00 58.50 87 LEU A O 1
ATOM 706 N N . SER A 1 88 ? 17.040 -12.918 -9.826 1.00 59.22 88 SER A N 1
ATOM 707 C CA . SER A 1 88 ? 15.597 -13.138 -9.641 1.00 59.22 88 SER A CA 1
ATOM 708 C C . SER A 1 88 ? 14.824 -11.851 -9.313 1.00 59.22 88 SER A C 1
ATOM 710 O O . SER A 1 88 ? 13.717 -11.661 -9.812 1.00 59.22 88 SER A O 1
ATOM 712 N N . GLN A 1 89 ? 15.402 -10.925 -8.535 1.00 60.00 89 GLN A N 1
ATOM 713 C CA . GLN A 1 89 ? 14.781 -9.615 -8.269 1.00 60.00 89 GLN A CA 1
ATOM 714 C C . GLN A 1 89 ? 14.717 -8.719 -9.514 1.00 60.00 89 GLN A C 1
ATOM 716 O O . GLN A 1 89 ? 13.724 -8.018 -9.727 1.00 60.00 89 GLN A O 1
ATOM 721 N N . SER A 1 90 ? 15.751 -8.761 -10.357 1.00 63.53 90 SER A N 1
ATOM 722 C CA . SER A 1 90 ? 15.785 -8.001 -11.610 1.00 63.53 90 SER A CA 1
ATOM 723 C C . SER A 1 90 ? 14.750 -8.537 -12.605 1.00 63.53 90 SER A C 1
ATOM 725 O O . SER A 1 90 ? 13.990 -7.759 -13.174 1.00 63.53 90 SER A O 1
ATOM 727 N N . HIS A 1 91 ? 14.634 -9.864 -12.742 1.00 60.00 91 HIS A N 1
ATOM 728 C CA . HIS A 1 91 ? 13.608 -10.498 -13.578 1.00 60.00 91 HIS A CA 1
ATOM 729 C C . HIS A 1 91 ? 12.184 -10.202 -13.095 1.00 60.00 91 HIS A C 1
ATOM 731 O O . HIS A 1 91 ? 11.344 -9.817 -13.905 1.00 60.00 91 HIS A O 1
ATOM 737 N N . ALA A 1 92 ? 11.918 -10.272 -11.786 1.00 62.34 92 ALA A N 1
ATOM 738 C CA . ALA A 1 92 ? 10.613 -9.899 -11.237 1.00 62.34 92 ALA A CA 1
ATOM 739 C C . ALA A 1 92 ? 10.264 -8.427 -11.535 1.00 62.34 92 ALA A C 1
ATOM 741 O O . ALA A 1 92 ? 9.132 -8.119 -11.897 1.00 62.34 92 ALA A O 1
ATOM 742 N N . SER A 1 93 ? 11.248 -7.523 -11.472 1.00 63.88 93 SER A N 1
ATOM 743 C CA . SER A 1 93 ? 11.069 -6.100 -11.801 1.00 63.88 93 SER A CA 1
ATOM 744 C C . SER A 1 93 ? 10.829 -5.849 -13.297 1.00 63.88 93 SER A C 1
ATOM 746 O O . SER A 1 93 ? 10.180 -4.876 -13.665 1.00 63.88 93 SER A O 1
ATOM 748 N N . ILE A 1 94 ? 11.315 -6.717 -14.181 1.00 70.31 94 ILE A N 1
ATOM 749 C CA . ILE A 1 94 ? 11.026 -6.640 -15.621 1.00 70.31 94 ILE A CA 1
ATOM 750 C C . ILE A 1 94 ? 9.621 -7.187 -15.905 1.00 70.31 94 ILE A C 1
ATOM 752 O O . ILE A 1 94 ? 8.860 -6.589 -16.657 1.00 70.31 94 ILE A O 1
ATOM 756 N N . ILE A 1 95 ? 9.232 -8.282 -15.251 1.00 66.62 95 ILE A N 1
ATOM 757 C CA . ILE A 1 95 ? 7.907 -8.883 -15.439 1.00 66.62 95 ILE A CA 1
ATOM 758 C C . ILE A 1 95 ? 6.817 -7.932 -14.934 1.00 66.62 95 ILE A C 1
ATOM 760 O O . ILE A 1 95 ? 5.881 -7.643 -15.674 1.00 66.62 95 ILE A O 1
ATOM 764 N N . ILE A 1 96 ? 6.973 -7.347 -13.741 1.00 62.25 96 ILE A N 1
ATOM 765 C CA . ILE A 1 96 ? 5.988 -6.414 -13.167 1.00 62.25 96 ILE A CA 1
ATOM 766 C C . ILE A 1 96 ? 5.799 -5.158 -14.047 1.00 62.25 96 ILE A C 1
ATOM 768 O O . ILE A 1 96 ? 4.699 -4.607 -14.068 1.00 62.25 96 ILE A O 1
ATOM 772 N N . SER A 1 97 ? 6.809 -4.736 -14.821 1.00 65.06 97 SER A N 1
ATOM 773 C CA . SER A 1 97 ? 6.715 -3.605 -15.769 1.00 65.06 97 SER A CA 1
ATOM 774 C C . SER A 1 97 ? 6.125 -3.968 -17.123 1.00 65.06 97 SER A C 1
ATOM 776 O O . SER A 1 97 ? 5.679 -3.082 -17.847 1.00 65.06 97 SER A O 1
ATOM 778 N N . SER A 1 98 ? 6.048 -5.261 -17.434 1.00 62.91 98 SER A N 1
ATOM 779 C CA . SER A 1 98 ? 5.381 -5.774 -18.631 1.00 62.91 98 SER A CA 1
ATOM 780 C C . SER A 1 98 ? 3.893 -6.087 -18.435 1.00 62.91 98 SER A C 1
ATOM 782 O O . SER A 1 98 ? 3.188 -6.284 -19.424 1.00 62.91 98 SER A O 1
ATOM 784 N N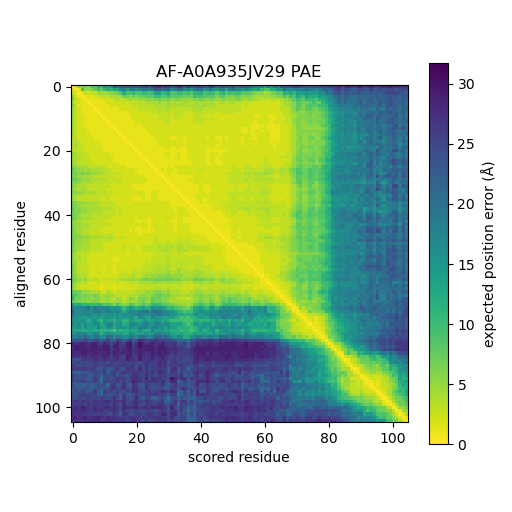 . LEU A 1 99 ? 3.391 -6.123 -17.190 1.00 59.09 99 LEU A N 1
ATOM 785 C CA . LEU A 1 99 ? 1.960 -6.307 -16.952 1.00 59.09 99 LEU A CA 1
ATOM 786 C C . LEU A 1 99 ? 1.189 -5.031 -17.349 1.00 59.09 99 LEU A C 1
ATOM 788 O O . LEU A 1 99 ? 1.532 -3.946 -16.870 1.00 59.09 99 LEU A O 1
ATOM 792 N N . PRO A 1 100 ? 0.139 -5.134 -18.187 1.00 58.94 100 PRO A N 1
ATOM 793 C CA . PRO A 1 100 ? -0.699 -3.991 -18.522 1.00 58.94 100 PRO A CA 1
ATOM 794 C C . PRO A 1 100 ? -1.360 -3.436 -17.255 1.00 58.94 100 PRO A C 1
ATOM 796 O O . PRO A 1 100 ? -1.802 -4.195 -16.391 1.00 58.94 100 PRO A O 1
ATOM 799 N N . ALA A 1 101 ? -1.417 -2.106 -17.143 1.00 58.28 101 ALA A N 1
ATOM 800 C CA . ALA A 1 101 ? -2.114 -1.444 -16.047 1.00 58.28 101 ALA A CA 1
ATOM 801 C C . ALA A 1 101 ? -3.574 -1.918 -16.014 1.00 58.28 101 ALA A C 1
ATOM 803 O O . ALA A 1 101 ? -4.251 -1.912 -17.046 1.00 58.28 101 ALA A O 1
ATOM 804 N N . GLU A 1 102 ? -4.033 -2.354 -14.837 1.00 54.84 102 GLU A N 1
ATOM 805 C CA . GLU A 1 102 ? -5.376 -2.896 -14.640 1.00 54.84 102 GLU A CA 1
ATOM 806 C C . GLU A 1 102 ? -6.408 -1.865 -15.126 1.00 54.84 102 GLU A C 1
ATOM 808 O O . GLU A 1 102 ? -6.530 -0.759 -14.590 1.00 54.84 102 GLU A O 1
ATOM 813 N N . THR A 1 103 ? -7.089 -2.199 -16.223 1.00 49.38 103 THR A N 1
ATOM 814 C CA . THR A 1 103 ? -8.148 -1.382 -16.812 1.00 49.38 103 THR A CA 1
ATOM 815 C C . THR A 1 103 ? -9.420 -1.711 -16.055 1.00 49.38 103 THR A C 1
ATOM 817 O O . THR A 1 103 ? -9.923 -2.831 -16.121 1.00 49.38 103 THR A O 1
ATOM 820 N N . ILE A 1 104 ? -9.909 -0.742 -15.288 1.00 48.62 104 ILE A N 1
ATOM 821 C CA . ILE A 1 104 ? -11.187 -0.858 -14.593 1.00 48.62 104 ILE A CA 1
ATOM 822 C C . ILE A 1 104 ? -12.270 -0.904 -15.680 1.00 48.62 104 ILE A C 1
ATOM 824 O O . ILE A 1 104 ? -12.407 0.049 -16.449 1.00 48.62 104 ILE A O 1
ATOM 828 N N . THR A 1 105 ? -12.979 -2.031 -15.764 1.00 45.53 105 THR A N 1
ATOM 829 C CA . THR A 1 105 ? -14.227 -2.183 -16.532 1.00 45.53 105 THR A CA 1
ATOM 830 C C . THR A 1 105 ? -15.407 -2.178 -15.581 1.00 45.53 105 THR A C 1
ATOM 832 O O . THR A 1 105 ? -15.225 -2.636 -14.428 1.00 45.53 105 THR A O 1
#

Secondary structure (DSSP, 8-state):
--HHHHHHHHHHHHHHHHHHHHHHHHH-HHHHHHHHT--HHHHHHHHH--HHHHHHHHTSSS-S----S-HHHHHHHHHTTTS-HHHHHHHHHHHHHHSPP----